Protein AF-A0A7Y5KA02-F1 (afdb_monomer)

Structure (mmCIF, N/CA/C/O backbone):
data_AF-A0A7Y5KA02-F1
#
_entry.id   AF-A0A7Y5KA02-F1
#
loop_
_atom_site.group_PDB
_atom_site.id
_atom_site.type_symbol
_atom_site.label_atom_id
_atom_site.label_alt_id
_atom_site.label_comp_id
_atom_site.label_asym_id
_atom_site.label_entity_id
_atom_site.label_seq_id
_atom_site.pdbx_PDB_ins_code
_atom_site.Cartn_x
_atom_site.Cartn_y
_atom_site.Cartn_z
_atom_site.occupancy
_atom_site.B_iso_or_equiv
_atom_site.auth_seq_id
_atom_site.auth_comp_id
_atom_site.auth_asym_id
_atom_site.auth_atom_id
_atom_site.pdbx_PDB_model_num
ATOM 1 N N . MET A 1 1 ? 0.544 33.103 12.274 1.00 43.50 1 MET A N 1
ATOM 2 C CA . MET A 1 1 ? 0.782 31.717 11.834 1.00 43.50 1 MET A CA 1
ATOM 3 C C . MET A 1 1 ? 0.686 30.874 13.084 1.00 43.50 1 MET A C 1
ATOM 5 O O . MET A 1 1 ? 1.537 31.041 13.941 1.00 43.50 1 MET A O 1
ATOM 9 N N . TYR A 1 2 ? -0.401 30.128 13.265 1.00 48.09 2 TYR A N 1
ATOM 10 C CA . TYR A 1 2 ? -0.524 29.230 14.411 1.00 48.09 2 TYR A CA 1
ATOM 11 C C . TYR A 1 2 ? 0.181 27.928 14.035 1.00 48.09 2 TYR A C 1
ATOM 13 O O . TYR A 1 2 ? -0.206 27.287 13.059 1.00 48.09 2 TYR A O 1
ATOM 21 N N . GLU A 1 3 ? 1.259 27.605 14.744 1.00 53.69 3 GLU A N 1
ATOM 22 C CA . GLU A 1 3 ? 1.864 26.276 14.723 1.00 53.69 3 GLU A CA 1
ATOM 23 C C . GLU A 1 3 ? 0.860 25.340 15.396 1.00 53.69 3 GLU A C 1
ATOM 25 O O . GLU A 1 3 ? 0.600 25.447 16.591 1.00 53.69 3 GLU A O 1
ATOM 30 N N . ILE A 1 4 ? 0.206 24.497 14.600 1.00 60.16 4 ILE A N 1
ATOM 31 C CA . ILE A 1 4 ? -0.611 23.409 15.129 1.00 60.16 4 ILE A CA 1
ATOM 32 C C . ILE A 1 4 ? 0.398 22.405 15.679 1.00 60.16 4 ILE A C 1
ATOM 34 O O . ILE A 1 4 ? 1.084 21.736 14.902 1.00 60.16 4 ILE A O 1
ATOM 38 N N . GLU A 1 5 ? 0.554 22.363 17.001 1.00 56.28 5 GLU A N 1
ATOM 39 C CA . GLU A 1 5 ? 1.271 21.284 17.673 1.00 56.28 5 GLU A CA 1
ATOM 40 C C . GLU A 1 5 ? 0.610 19.976 17.231 1.00 56.28 5 GLU A C 1
ATOM 42 O O . GLU A 1 5 ? -0.556 19.717 17.524 1.00 56.28 5 GLU A O 1
ATOM 47 N N . LYS A 1 6 ? 1.323 19.193 16.415 1.00 59.09 6 LYS A N 1
ATOM 48 C CA . LYS A 1 6 ? 0.863 17.871 16.000 1.00 59.09 6 LYS A CA 1
ATOM 49 C C . LYS A 1 6 ? 0.930 16.979 17.228 1.00 59.09 6 LYS A C 1
ATOM 51 O O . LYS A 1 6 ? 1.991 16.444 17.536 1.00 59.09 6 LYS A O 1
ATOM 56 N N . GLU A 1 7 ? -0.177 16.865 17.950 1.00 74.75 7 GLU A N 1
ATOM 57 C CA . GLU A 1 7 ? -0.322 15.836 18.970 1.00 74.75 7 GLU A CA 1
ATOM 58 C C . GLU A 1 7 ? -0.133 14.475 18.287 1.00 74.75 7 GLU A C 1
ATOM 60 O O . GLU A 1 7 ? -0.785 14.159 17.290 1.00 74.75 7 GLU A O 1
ATOM 65 N N . VAL A 1 8 ? 0.835 13.707 18.778 1.00 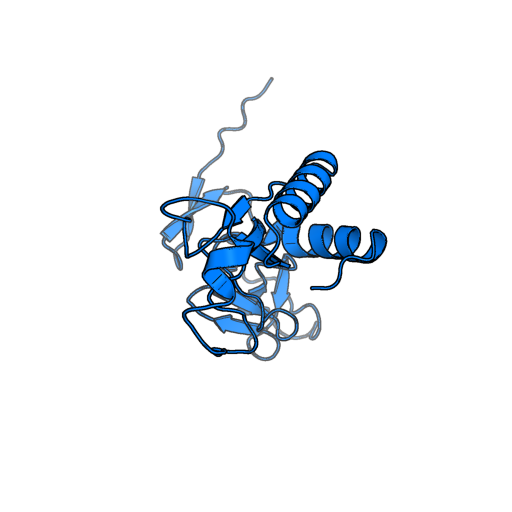80.12 8 VAL A N 1
ATOM 66 C CA . VAL A 1 8 ? 1.145 12.362 18.295 1.00 80.12 8 VAL A CA 1
ATOM 67 C C . VAL A 1 8 ? 0.598 11.392 19.331 1.00 80.12 8 VAL A C 1
ATOM 69 O O . VAL A 1 8 ? 0.911 11.512 20.516 1.00 80.12 8 VAL A O 1
ATOM 72 N N . LEU A 1 9 ? -0.227 10.442 18.898 1.00 84.31 9 LEU A N 1
ATOM 73 C CA . LEU A 1 9 ? -0.624 9.304 19.720 1.00 84.31 9 LEU A CA 1
ATOM 74 C C . LEU A 1 9 ? 0.139 8.054 19.278 1.00 84.31 9 LEU A C 1
ATOM 76 O O . LEU A 1 9 ? 0.663 7.969 18.170 1.00 84.31 9 LEU A O 1
ATOM 80 N N . VAL A 1 10 ? 0.163 7.056 20.150 1.00 84.56 10 VAL A N 1
ATOM 81 C CA . VAL A 1 10 ? 0.703 5.736 19.832 1.00 84.56 10 VAL A CA 1
ATOM 82 C C . VAL A 1 10 ? -0.469 4.797 19.594 1.00 84.56 10 VAL A C 1
ATOM 84 O O . VAL A 1 10 ? -1.353 4.672 20.444 1.00 84.56 10 VAL A O 1
ATOM 87 N N . CYS A 1 11 ? -0.489 4.134 18.440 1.00 85.56 11 CYS A N 1
ATOM 88 C CA . CYS A 1 11 ? -1.526 3.161 18.126 1.00 85.56 11 CYS A CA 1
ATOM 89 C C . CYS A 1 11 ? -1.477 1.995 19.125 1.00 85.56 11 CYS A C 1
ATOM 91 O O . CYS A 1 11 ? -0.449 1.344 19.282 1.00 85.56 11 CYS A O 1
ATOM 93 N N . THR A 1 12 ? -2.601 1.665 19.755 1.00 84.94 12 THR A N 1
ATOM 94 C CA . THR A 1 12 ? -2.685 0.561 20.729 1.00 84.94 12 THR A CA 1
ATOM 95 C C . THR A 1 12 ? -2.513 -0.827 20.108 1.00 84.94 12 THR A C 1
ATOM 97 O O . THR A 1 12 ? -2.256 -1.787 20.830 1.00 84.94 12 THR A O 1
ATOM 100 N N . HIS A 1 13 ? -2.657 -0.945 18.785 1.00 85.38 13 HIS A N 1
ATOM 101 C CA . HIS A 1 13 ? -2.530 -2.208 18.063 1.00 85.38 13 HIS A CA 1
ATOM 102 C C . HIS A 1 13 ? -1.101 -2.433 17.554 1.00 85.38 13 HIS A C 1
ATOM 104 O O . HIS A 1 13 ? -0.445 -3.397 17.942 1.00 85.38 13 HIS A O 1
ATOM 110 N N . CYS A 1 14 ? -0.586 -1.532 16.709 1.00 85.31 14 CYS A N 1
ATOM 111 C CA . CYS A 1 14 ? 0.743 -1.689 16.109 1.00 85.31 14 CYS A CA 1
ATOM 112 C C . CYS A 1 14 ? 1.865 -0.949 16.842 1.00 85.31 14 CYS A C 1
ATOM 114 O O . CYS A 1 14 ? 3.017 -1.123 16.470 1.00 85.31 14 CYS A O 1
ATOM 116 N N . HIS A 1 15 ? 1.550 -0.163 17.877 1.00 85.00 15 HIS A N 1
ATOM 117 C CA . HIS A 1 15 ? 2.513 0.608 18.676 1.00 85.00 15 HIS A CA 1
ATOM 118 C C . HIS A 1 15 ? 3.303 1.667 17.891 1.00 85.00 15 HIS A C 1
ATOM 120 O O . HIS A 1 15 ? 4.299 2.183 18.389 1.00 85.00 15 HIS A O 1
ATOM 126 N N . GLU A 1 16 ? 2.831 2.021 16.695 1.00 84.94 16 GLU A N 1
ATOM 127 C CA . GLU A 1 16 ? 3.432 3.056 15.856 1.00 84.94 16 GLU A CA 1
ATOM 128 C C . GLU A 1 16 ? 2.862 4.441 16.190 1.00 84.94 16 GLU A C 1
ATOM 130 O O . GLU A 1 16 ? 1.717 4.566 16.642 1.00 84.94 16 GLU A O 1
ATOM 135 N N . GLU A 1 17 ? 3.660 5.475 15.940 1.00 85.31 17 GLU A N 1
ATOM 136 C CA . GLU A 1 17 ? 3.279 6.877 16.103 1.00 85.31 17 GLU A CA 1
ATOM 137 C C . GLU A 1 17 ? 2.329 7.323 14.984 1.00 85.31 17 GLU A C 1
ATOM 139 O O . GLU A 1 17 ? 2.600 7.140 13.800 1.00 85.31 17 GLU A O 1
ATOM 144 N N . VAL A 1 18 ? 1.202 7.924 15.358 1.00 84.88 18 VAL A N 1
ATOM 145 C CA . VAL A 1 18 ? 0.158 8.401 14.437 1.00 84.88 18 VAL A CA 1
ATOM 146 C C . VAL A 1 18 ? -0.350 9.767 14.880 1.00 84.88 18 VAL A C 1
ATOM 148 O O . VAL A 1 18 ? -0.238 10.128 16.055 1.00 84.88 18 VAL A O 1
ATOM 151 N N . GLN A 1 19 ? -0.861 10.573 13.949 1.00 82.94 19 GLN A N 1
ATOM 152 C CA . GLN A 1 19 ? -1.302 11.922 14.300 1.00 82.94 19 GLN A CA 1
ATOM 153 C C . GLN A 1 19 ? -2.654 11.856 15.012 1.00 82.94 19 GLN A C 1
ATOM 155 O O . GLN A 1 19 ? -3.530 11.095 14.620 1.00 82.94 19 GLN A O 1
ATOM 160 N N . ALA A 1 20 ? -2.852 12.688 16.037 1.00 75.56 20 ALA A N 1
ATOM 161 C CA . ALA A 1 20 ? -4.100 12.755 16.812 1.00 75.56 20 ALA A CA 1
ATOM 162 C C . ALA A 1 20 ? -5.328 13.166 16.011 1.00 75.56 20 ALA A C 1
ATOM 164 O O . ALA A 1 20 ? -6.452 12.960 16.454 1.00 75.56 20 ALA A O 1
ATOM 165 N N . VAL A 1 21 ? -5.102 13.729 14.831 1.00 78.62 21 VAL A N 1
ATOM 166 C CA . VAL A 1 21 ? -6.152 14.106 13.891 1.00 78.62 21 VAL A CA 1
ATOM 167 C C . VAL A 1 21 ? -6.581 12.957 12.981 1.00 78.62 21 VAL A C 1
ATOM 169 O O . VAL A 1 21 ? -7.603 13.087 12.315 1.00 78.62 21 VAL A O 1
ATOM 172 N N . ASP A 1 22 ? -5.811 11.869 12.911 1.00 81.06 22 ASP A N 1
ATOM 173 C CA . ASP A 1 22 ? -6.140 10.740 12.047 1.00 81.06 22 ASP A CA 1
ATOM 174 C C . ASP A 1 22 ? -7.287 9.936 12.680 1.00 81.06 22 ASP A C 1
ATOM 176 O O . ASP A 1 22 ? -7.225 9.576 13.851 1.00 81.06 22 ASP A O 1
ATOM 180 N N . GLU A 1 23 ? -8.331 9.615 11.910 1.00 84.19 23 GLU A N 1
ATOM 181 C CA . GLU A 1 23 ? -9.476 8.799 12.374 1.00 84.19 23 GLU A CA 1
ATOM 182 C C . GLU A 1 23 ? -9.105 7.305 12.521 1.00 84.19 23 GLU A C 1
ATOM 184 O O . GLU A 1 23 ? -9.779 6.513 13.191 1.00 84.19 23 GLU A O 1
ATOM 189 N N . PHE A 1 24 ? -8.004 6.899 11.885 1.00 87.50 24 PHE A N 1
ATOM 190 C CA . PHE A 1 24 ? -7.507 5.530 11.861 1.00 87.50 24 PHE A CA 1
ATOM 191 C C . PHE A 1 24 ? -5.980 5.491 11.794 1.00 87.50 24 PHE A C 1
ATOM 193 O O . PHE A 1 24 ? -5.324 6.440 11.380 1.00 87.50 24 PHE A O 1
ATOM 200 N N . CYS A 1 25 ? -5.396 4.354 12.158 1.00 88.19 25 CYS A N 1
ATOM 201 C CA . CYS A 1 25 ? -3.964 4.134 12.064 1.00 88.19 25 CYS A CA 1
ATOM 202 C C . CYS A 1 25 ? -3.547 3.869 10.604 1.00 88.19 25 CYS A C 1
ATOM 204 O O . CYS A 1 25 ? -3.878 2.799 10.081 1.00 88.19 25 CYS A O 1
ATOM 206 N N . PRO A 1 26 ? -2.746 4.736 9.958 1.00 84.94 26 PRO A N 1
ATOM 207 C CA . PRO A 1 26 ? -2.249 4.495 8.601 1.00 84.94 26 PRO A CA 1
ATOM 208 C C . PRO A 1 26 ? -1.342 3.258 8.481 1.00 84.94 26 PRO A C 1
ATOM 210 O O . PRO A 1 26 ? -1.195 2.714 7.389 1.00 84.94 26 PRO A O 1
ATOM 213 N N . HIS A 1 27 ? -0.741 2.791 9.581 1.00 85.75 27 HIS A N 1
ATOM 214 C CA . HIS A 1 27 ? 0.199 1.665 9.565 1.00 85.75 27 HIS A CA 1
ATOM 215 C C . HIS A 1 27 ? -0.488 0.297 9.617 1.00 85.75 27 HIS A C 1
ATOM 217 O O . HIS A 1 27 ? -0.066 -0.625 8.913 1.00 85.75 27 HIS A O 1
ATOM 223 N N . CYS A 1 28 ? -1.534 0.157 10.437 1.00 87.31 28 CYS A N 1
ATOM 224 C CA . CYS A 1 28 ? -2.211 -1.124 10.661 1.00 87.31 28 CYS A CA 1
ATOM 225 C C . CYS A 1 28 ? -3.702 -1.136 10.319 1.00 87.31 28 CYS A C 1
ATOM 227 O O . CYS A 1 28 ? -4.275 -2.216 10.223 1.00 87.31 28 CYS A O 1
ATOM 229 N N . GLY A 1 29 ? -4.336 0.018 10.111 1.00 86.50 29 GLY A N 1
ATOM 230 C CA . GLY A 1 29 ? -5.760 0.095 9.787 1.00 86.50 29 GLY A CA 1
ATOM 231 C C . GLY A 1 29 ? -6.696 0.025 10.996 1.00 86.50 29 GLY A C 1
ATOM 232 O O . GLY A 1 29 ? -7.905 -0.103 10.826 1.00 86.50 29 GLY A O 1
ATOM 233 N N . THR A 1 30 ? -6.171 0.108 12.222 1.00 89.50 30 THR A N 1
ATOM 234 C CA . THR A 1 30 ? -7.007 0.198 13.432 1.00 89.50 30 THR A CA 1
ATOM 235 C C . THR A 1 30 ? -7.794 1.504 13.431 1.00 89.50 30 THR A C 1
ATOM 237 O O . THR A 1 30 ? -7.203 2.567 13.271 1.00 89.50 30 THR A O 1
ATOM 240 N N . LEU A 1 31 ? -9.104 1.429 13.642 1.00 88.00 31 LEU A N 1
ATOM 241 C CA . LEU A 1 31 ? -9.964 2.594 13.852 1.00 88.00 31 LEU A CA 1
ATOM 242 C C . LEU A 1 31 ? -9.774 3.149 15.267 1.00 88.00 31 LEU A C 1
ATOM 244 O O . LEU A 1 31 ? -9.763 2.376 16.227 1.00 88.00 31 LEU A O 1
ATOM 248 N N . PHE A 1 32 ? -9.656 4.469 15.404 1.00 83.94 32 PHE A N 1
ATOM 249 C CA . PHE A 1 32 ? -9.665 5.113 16.721 1.00 83.94 32 PHE A CA 1
ATOM 250 C C . PHE A 1 32 ? -11.082 5.478 17.159 1.00 83.94 32 PHE A C 1
ATOM 252 O O . PHE A 1 32 ? -11.394 5.393 18.347 1.00 83.94 32 PHE A O 1
ATOM 259 N N . GLU A 1 33 ? -11.957 5.780 16.198 1.00 78.06 33 GLU A N 1
ATOM 260 C CA . GLU A 1 33 ? -13.376 6.028 16.436 1.00 78.06 33 GLU A CA 1
ATOM 261 C C . GLU A 1 33 ? -14.238 4.843 15.948 1.00 78.06 33 GLU A C 1
ATOM 263 O O . GLU A 1 33 ? -14.082 4.369 14.822 1.00 78.06 33 GLU A O 1
ATOM 268 N N . PRO A 1 34 ? -15.158 4.311 16.773 1.00 67.19 34 PRO A N 1
ATOM 269 C CA . PRO A 1 34 ? -15.909 3.091 16.456 1.00 67.19 34 PRO A CA 1
ATOM 270 C C . PRO A 1 34 ? -17.162 3.313 15.588 1.00 67.19 34 PRO A C 1
ATOM 272 O O . PRO A 1 34 ? -17.897 2.361 15.329 1.00 67.19 34 PRO A O 1
ATOM 275 N N . GLU A 1 35 ? -17.457 4.545 15.161 1.00 78.62 35 GLU A N 1
ATOM 276 C CA . GLU A 1 35 ? -18.734 4.894 14.512 1.00 78.62 35 GLU A CA 1
ATOM 277 C C . GLU A 1 35 ? -18.736 4.715 12.984 1.00 78.62 35 GLU A C 1
ATOM 279 O O . GLU A 1 35 ? -19.757 4.939 12.328 1.00 78.62 35 GLU A O 1
ATOM 284 N N . HIS A 1 36 ? -17.629 4.262 12.392 1.00 83.38 36 HIS A N 1
ATOM 285 C CA . HIS A 1 36 ? -17.572 4.024 10.952 1.00 83.38 36 HIS A CA 1
ATOM 286 C C . HIS A 1 36 ? -18.332 2.751 10.561 1.00 83.38 36 HIS A C 1
ATOM 288 O O . HIS A 1 36 ? -18.200 1.691 11.174 1.00 83.38 36 HIS A O 1
ATOM 294 N N . VAL A 1 37 ? -19.118 2.844 9.490 1.00 88.88 37 VAL A N 1
ATOM 295 C CA . VAL A 1 37 ? -19.831 1.708 8.890 1.00 88.88 37 VAL A CA 1
ATOM 296 C C . VAL A 1 37 ? -19.024 1.103 7.749 1.00 88.88 37 VAL A C 1
ATOM 298 O O . VAL A 1 37 ? -18.233 1.782 7.098 1.00 88.88 37 VAL A O 1
ATOM 301 N N . CYS A 1 38 ? -19.225 -0.186 7.488 1.00 89.31 38 CYS A N 1
ATOM 302 C CA . CYS A 1 38 ? -18.580 -0.867 6.371 1.00 89.31 38 CYS A CA 1
ATOM 303 C C . CYS A 1 38 ? -19.015 -0.262 5.024 1.00 89.31 38 CYS A C 1
ATOM 305 O O . CYS A 1 38 ? -20.211 -0.096 4.780 1.00 89.31 38 CYS A O 1
ATOM 307 N N . ALA A 1 39 ? -18.053 -0.014 4.127 1.00 87.06 39 ALA A N 1
ATOM 308 C CA . ALA A 1 39 ? -18.288 0.572 2.803 1.00 87.06 39 ALA A CA 1
ATOM 309 C C . ALA A 1 39 ? -19.238 -0.257 1.913 1.00 87.06 39 ALA A C 1
ATOM 311 O O . ALA A 1 39 ? -19.944 0.285 1.066 1.00 87.06 39 ALA A O 1
ATOM 312 N N . GLU A 1 40 ? -19.283 -1.577 2.108 1.00 87.44 40 GLU A N 1
ATOM 313 C CA . GLU A 1 40 ? -20.210 -2.468 1.400 1.00 87.44 40 GLU A CA 1
ATOM 314 C C . GLU A 1 40 ? -21.494 -2.709 2.206 1.00 87.44 40 GLU A C 1
ATOM 316 O O . GLU A 1 40 ? -22.607 -2.619 1.682 1.00 87.44 40 GLU A O 1
ATOM 321 N N . HIS A 1 41 ? -21.354 -2.959 3.510 1.00 86.69 41 HIS A N 1
ATOM 322 C CA . HIS A 1 41 ? -22.471 -3.236 4.409 1.00 86.69 41 HIS A CA 1
ATOM 323 C C . HIS A 1 41 ? -22.756 -2.037 5.316 1.00 86.69 41 HIS A C 1
ATOM 325 O O . HIS A 1 41 ? -22.386 -2.033 6.487 1.00 86.69 41 HIS A O 1
ATOM 331 N N . HIS A 1 42 ? -23.512 -1.069 4.800 1.00 85.19 42 HIS A N 1
ATOM 332 C CA . HIS A 1 42 ? -23.907 0.160 5.506 1.00 85.19 42 HIS A CA 1
ATOM 333 C C . HIS A 1 42 ? -24.717 -0.064 6.802 1.00 85.19 42 HIS A C 1
ATOM 335 O O . HIS A 1 42 ? -25.007 0.882 7.526 1.00 85.19 42 HIS A O 1
ATOM 341 N N . SER A 1 43 ? -25.116 -1.304 7.094 1.00 84.50 43 SER A N 1
ATOM 342 C CA . SER A 1 43 ? -25.836 -1.695 8.310 1.00 84.50 43 SER A CA 1
ATOM 343 C C . SER A 1 43 ? -24.945 -2.346 9.377 1.00 84.50 43 SER A C 1
ATOM 345 O O . SER A 1 43 ? -25.465 -2.807 10.391 1.00 84.50 43 SER A O 1
ATOM 347 N N . VAL A 1 44 ? -23.638 -2.479 9.131 1.00 88.19 44 VAL A N 1
ATOM 348 C CA . VAL A 1 44 ? -22.683 -3.156 10.020 1.00 88.19 44 VAL A CA 1
ATOM 349 C C . VAL A 1 44 ? -21.521 -2.212 10.312 1.00 88.19 44 VAL A C 1
ATOM 351 O O . VAL A 1 44 ? -20.982 -1.592 9.395 1.00 88.19 44 VAL A O 1
ATOM 354 N N . LEU A 1 45 ? -21.129 -2.125 11.584 1.00 87.62 45 LEU A N 1
ATOM 355 C CA . LEU A 1 45 ? -19.951 -1.365 12.000 1.00 8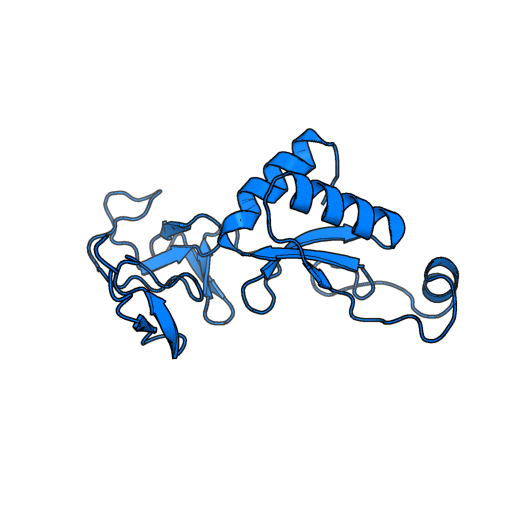7.62 45 LEU A CA 1
ATOM 356 C C . LEU A 1 45 ? -18.685 -1.951 11.368 1.00 87.62 45 LEU A C 1
ATOM 358 O O . LEU A 1 45 ? -18.566 -3.165 11.169 1.00 87.62 45 LEU A O 1
ATOM 362 N N . ALA A 1 46 ? -17.759 -1.073 11.017 1.00 88.56 46 ALA A N 1
ATOM 363 C CA . ALA A 1 46 ? -16.460 -1.461 10.519 1.00 88.56 46 ALA A CA 1
ATOM 364 C C . ALA A 1 46 ? -15.578 -1.947 11.669 1.00 88.56 46 ALA A C 1
ATOM 366 O O . ALA A 1 46 ? -15.577 -1.387 12.761 1.00 88.56 46 ALA A O 1
ATOM 367 N N . SER A 1 47 ? -14.823 -3.004 11.396 1.00 87.62 47 SER A N 1
ATOM 368 C CA . SER A 1 47 ? -13.870 -3.587 12.338 1.00 87.62 47 SER A CA 1
ATOM 369 C C . SER A 1 47 ? -12.473 -2.991 12.148 1.00 87.62 47 SER A C 1
ATOM 371 O O . SER A 1 47 ? -11.664 -3.006 13.070 1.00 87.62 47 SER A O 1
ATOM 373 N N . GLY A 1 48 ? -12.196 -2.436 10.964 1.00 89.06 48 GLY A N 1
ATOM 374 C CA . GLY A 1 48 ? -10.954 -1.745 10.640 1.00 89.06 48 GLY A CA 1
ATOM 375 C C . GLY A 1 48 ? -11.035 -1.011 9.303 1.00 89.06 48 GLY A C 1
ATOM 376 O O . GLY A 1 48 ? -12.027 -1.101 8.575 1.00 89.06 48 GLY A O 1
ATOM 377 N N . VAL A 1 49 ? -9.972 -0.288 8.969 1.00 90.75 49 VAL A N 1
ATOM 378 C CA . VAL A 1 49 ? -9.783 0.434 7.707 1.00 90.75 49 VAL A CA 1
ATOM 379 C C . VAL A 1 49 ? -8.713 -0.263 6.891 1.00 90.75 49 VAL A C 1
ATOM 381 O O . VAL A 1 49 ? -7.644 -0.593 7.394 1.00 90.75 49 VAL A O 1
ATOM 384 N N . CYS A 1 50 ? -8.989 -0.512 5.614 1.00 91.31 50 CYS A N 1
ATOM 385 C CA . CYS A 1 50 ? -7.979 -1.094 4.743 1.00 91.31 50 CYS A CA 1
ATOM 386 C C . CYS A 1 50 ? -6.868 -0.073 4.483 1.00 91.31 50 CYS A C 1
ATOM 388 O O . CYS A 1 50 ? -7.132 0.989 3.926 1.00 91.31 50 CYS A O 1
ATOM 390 N N . ILE A 1 51 ? -5.624 -0.424 4.813 1.00 89.62 51 ILE A N 1
ATOM 391 C CA . ILE A 1 51 ? -4.460 0.471 4.663 1.00 89.62 51 ILE A CA 1
ATOM 392 C C . ILE A 1 51 ? -4.136 0.859 3.209 1.00 89.62 51 ILE A C 1
ATOM 394 O O . ILE A 1 51 ? -3.395 1.811 2.991 1.00 89.62 51 ILE A O 1
ATOM 398 N N . ILE A 1 52 ? -4.685 0.137 2.224 1.00 88.94 52 ILE A N 1
ATOM 399 C CA . ILE A 1 52 ? -4.483 0.395 0.789 1.00 88.94 52 ILE A CA 1
ATOM 400 C C . ILE A 1 52 ? -5.530 1.366 0.237 1.00 88.94 52 ILE A C 1
ATOM 402 O O . ILE A 1 52 ? -5.195 2.309 -0.468 1.00 88.94 52 ILE A O 1
ATOM 406 N N . CYS A 1 53 ? -6.813 1.144 0.545 1.00 89.00 53 CYS A N 1
ATOM 407 C CA . CYS A 1 53 ? -7.896 1.969 -0.000 1.00 89.00 53 CYS A CA 1
ATOM 408 C C . CYS A 1 53 ? -8.433 3.027 0.958 1.00 89.00 53 CYS A C 1
ATOM 410 O O . CYS A 1 53 ? -9.334 3.766 0.575 1.00 89.00 53 CYS A O 1
ATOM 412 N N . ALA A 1 54 ? -7.934 3.066 2.195 1.00 88.50 54 ALA A N 1
ATOM 413 C CA . ALA A 1 54 ? -8.390 3.958 3.258 1.00 88.50 54 ALA A CA 1
ATOM 414 C C . ALA A 1 54 ? -9.914 3.912 3.499 1.00 88.50 54 ALA A C 1
ATOM 416 O O . ALA A 1 54 ? -10.512 4.883 3.953 1.00 88.50 54 ALA A O 1
ATOM 417 N N . GLN A 1 55 ? -10.563 2.779 3.195 1.00 89.56 55 GLN A N 1
ATOM 418 C CA . GLN A 1 55 ? -11.998 2.590 3.429 1.00 89.56 55 GLN A CA 1
ATOM 419 C C . GLN A 1 55 ? -12.257 1.660 4.620 1.00 89.56 55 GLN A C 1
ATOM 421 O O . GLN A 1 55 ? -11.519 0.682 4.791 1.00 89.56 55 GLN A O 1
ATOM 426 N N . PRO A 1 56 ? -13.311 1.925 5.412 1.00 90.56 56 PRO A N 1
ATOM 427 C CA . PRO A 1 56 ? -13.719 1.087 6.533 1.00 90.56 56 PRO A CA 1
ATOM 428 C C . PRO A 1 56 ? -14.433 -0.193 6.063 1.00 90.56 56 PRO A C 1
ATOM 430 O O . PRO A 1 56 ? -15.346 -0.150 5.234 1.00 90.56 56 PRO A O 1
ATOM 433 N N . TRP A 1 57 ? -14.056 -1.346 6.624 1.00 90.88 57 TRP A N 1
ATOM 434 C CA . TRP A 1 57 ? -14.675 -2.646 6.341 1.00 90.88 57 TRP A CA 1
ATOM 435 C C . TRP A 1 57 ? -14.990 -3.416 7.623 1.00 90.88 57 TRP A C 1
ATOM 437 O O . TRP A 1 57 ? -14.300 -3.300 8.631 1.00 90.88 57 TRP A O 1
ATOM 447 N N . CYS A 1 58 ? -16.040 -4.233 7.588 1.00 91.19 58 CYS A N 1
ATOM 448 C CA . CYS A 1 58 ? -16.364 -5.162 8.674 1.00 91.19 58 CYS A CA 1
ATOM 449 C C . CYS A 1 58 ? -15.534 -6.454 8.581 1.00 91.19 58 CYS A C 1
ATOM 451 O O . CYS A 1 58 ? -15.010 -6.776 7.513 1.00 91.19 58 CYS A O 1
ATOM 453 N N . ASP A 1 59 ? -15.522 -7.256 9.651 1.00 87.44 59 ASP A N 1
ATOM 454 C CA . ASP A 1 59 ? -14.822 -8.559 9.732 1.00 87.44 59 ASP A CA 1
ATOM 455 C C . ASP A 1 59 ? -15.202 -9.570 8.640 1.00 87.44 59 ASP A C 1
ATOM 457 O O . ASP A 1 59 ? -14.524 -10.573 8.431 1.00 87.44 59 ASP A O 1
ATOM 461 N N . LYS A 1 60 ? -16.326 -9.357 7.947 1.00 88.06 60 LYS A N 1
ATOM 462 C CA . LYS A 1 60 ? -16.691 -10.190 6.797 1.00 88.06 60 LYS A CA 1
ATOM 463 C C . LYS A 1 60 ? -15.958 -9.749 5.537 1.00 88.06 60 LYS A C 1
ATOM 465 O O . LYS A 1 60 ? -15.573 -10.608 4.749 1.00 88.06 60 LYS A O 1
ATOM 470 N N . CYS A 1 61 ? -15.818 -8.447 5.315 1.00 88.81 61 CYS A N 1
ATOM 471 C CA . CYS A 1 61 ? -15.300 -7.874 4.071 1.00 88.81 61 CYS A CA 1
ATOM 472 C C . CYS A 1 61 ? -13.791 -7.602 4.110 1.00 88.81 61 CYS A C 1
ATOM 474 O O . CYS A 1 61 ? -13.172 -7.486 3.053 1.00 88.81 61 CYS A O 1
ATOM 476 N N . GLY A 1 62 ? -13.204 -7.522 5.302 1.00 88.25 62 GLY A N 1
ATOM 477 C CA . GLY A 1 62 ? -11.765 -7.425 5.507 1.00 88.25 62 GLY A CA 1
ATOM 478 C C . GLY A 1 62 ? -11.271 -8.410 6.554 1.00 88.25 62 GLY A C 1
ATOM 479 O O . GLY A 1 62 ? -12.055 -8.993 7.300 1.00 88.25 62 GLY A O 1
ATOM 480 N N . SER A 1 63 ? -9.962 -8.609 6.572 1.00 89.44 63 SER A N 1
ATOM 481 C CA . SER A 1 63 ? -9.275 -9.489 7.507 1.00 89.44 63 SER A CA 1
ATOM 482 C C . SER A 1 63 ? -7.934 -8.898 7.917 1.00 89.44 63 SER A C 1
ATOM 484 O O . SER A 1 63 ? -7.316 -8.130 7.179 1.00 89.44 63 SER A O 1
ATOM 486 N N . TRP A 1 64 ? -7.475 -9.296 9.100 1.00 87.69 64 TRP A N 1
ATOM 487 C CA . TRP A 1 64 ? -6.138 -8.990 9.585 1.00 87.69 64 TRP A CA 1
ATOM 488 C C . TRP A 1 64 ? -5.123 -9.945 8.956 1.00 87.69 64 TRP A C 1
ATOM 490 O O . TRP A 1 64 ? -5.199 -11.157 9.155 1.00 87.69 64 TRP A O 1
ATOM 500 N N . VAL A 1 65 ? -4.171 -9.396 8.208 1.00 84.38 65 VAL A N 1
ATOM 501 C CA . VAL A 1 65 ? -3.054 -10.117 7.594 1.00 84.38 65 VAL A CA 1
ATOM 502 C C . VAL A 1 65 ? -1.761 -9.447 8.029 1.00 84.38 65 VAL A C 1
ATOM 504 O O . VAL A 1 65 ? -1.571 -8.258 7.794 1.00 84.38 65 VAL A O 1
ATOM 507 N N . HIS A 1 66 ? -0.876 -10.203 8.683 1.00 81.31 66 HIS A N 1
ATOM 508 C CA . HIS A 1 66 ? 0.399 -9.695 9.212 1.00 81.31 66 HIS A CA 1
ATOM 509 C C . HIS A 1 66 ? 0.240 -8.394 10.031 1.00 81.31 66 HIS A C 1
ATOM 511 O O . HIS A 1 66 ? 0.906 -7.397 9.753 1.00 81.31 66 HIS A O 1
ATOM 517 N N . ASP A 1 67 ? -0.692 -8.394 10.994 1.00 85.12 67 ASP A N 1
ATOM 518 C CA . ASP A 1 67 ? -1.021 -7.252 11.870 1.00 85.12 67 ASP A CA 1
ATOM 519 C C . ASP A 1 67 ? -1.529 -5.990 11.149 1.00 85.12 67 ASP A C 1
ATOM 521 O O . ASP A 1 67 ? -1.552 -4.896 11.717 1.00 85.12 67 ASP A O 1
ATOM 525 N N . ARG A 1 68 ? -1.980 -6.138 9.899 1.00 88.12 68 ARG A N 1
ATOM 526 C CA . ARG A 1 68 ? -2.562 -5.068 9.085 1.00 88.12 68 ARG A CA 1
ATOM 527 C C . ARG A 1 68 ? -3.953 -5.455 8.624 1.00 88.12 68 ARG A C 1
ATOM 529 O O . ARG A 1 68 ? -4.185 -6.589 8.212 1.00 88.12 68 ARG A O 1
ATOM 536 N N . PHE A 1 69 ? -4.875 -4.509 8.651 1.00 90.12 69 PHE A N 1
ATOM 537 C CA . PHE A 1 69 ? -6.218 -4.732 8.155 1.00 90.12 69 PHE A CA 1
ATOM 538 C C . PHE A 1 69 ? -6.282 -4.475 6.644 1.00 90.12 69 PHE A C 1
ATOM 540 O O . PHE A 1 69 ? -5.952 -3.389 6.158 1.00 90.12 69 PHE A O 1
ATOM 547 N N . LEU A 1 70 ? -6.708 -5.488 5.889 1.00 90.69 70 LEU A N 1
ATOM 548 C CA . LEU A 1 70 ? -6.866 -5.439 4.437 1.00 90.69 70 LEU A CA 1
ATOM 549 C C . LEU A 1 70 ? -8.283 -5.865 4.055 1.00 90.69 70 LEU A C 1
ATOM 551 O O . LEU A 1 70 ? -8.855 -6.780 4.645 1.00 90.69 70 LEU A O 1
ATOM 555 N N . CYS A 1 71 ? -8.865 -5.209 3.053 1.00 91.06 71 CYS A N 1
ATOM 556 C CA . CYS A 1 71 ? -10.115 -5.678 2.464 1.00 91.06 71 CYS A CA 1
ATOM 557 C C . CYS A 1 71 ? -9.850 -6.838 1.501 1.00 91.06 71 CYS A C 1
ATOM 559 O O . CYS A 1 71 ? -8.751 -6.966 0.967 1.00 91.06 71 CYS A O 1
ATOM 561 N N . ARG A 1 72 ? -10.869 -7.662 1.233 1.00 87.81 72 ARG A N 1
ATOM 562 C CA . ARG A 1 72 ? -10.756 -8.811 0.314 1.00 87.81 72 ARG A CA 1
ATOM 563 C C . ARG A 1 72 ? -10.082 -8.482 -1.030 1.00 87.81 72 ARG A C 1
ATOM 565 O O . ARG A 1 72 ? -9.225 -9.262 -1.425 1.00 87.81 72 ARG A O 1
ATOM 572 N N . PRO A 1 73 ? -10.402 -7.366 -1.723 1.00 86.88 73 PRO A N 1
ATOM 573 C CA . PRO A 1 73 ? -9.728 -7.014 -2.976 1.00 86.88 73 PRO A CA 1
ATOM 574 C C . PRO A 1 73 ? -8.220 -6.771 -2.844 1.00 86.88 73 PRO A C 1
ATOM 576 O O . PRO A 1 73 ? -7.484 -7.015 -3.793 1.00 86.88 73 PRO A O 1
ATOM 579 N N . HIS A 1 74 ? -7.764 -6.279 -1.689 1.00 86.88 74 HIS A N 1
ATOM 580 C CA . HIS A 1 74 ? -6.361 -5.929 -1.449 1.00 86.88 74 HIS A CA 1
ATOM 581 C C . HIS A 1 74 ? -5.638 -6.952 -0.567 1.00 86.88 74 HIS A C 1
ATOM 583 O O . HIS A 1 74 ? -4.537 -6.688 -0.094 1.00 86.88 74 HIS A O 1
ATOM 589 N N . ASN A 1 75 ? -6.244 -8.117 -0.345 1.00 85.19 75 ASN A N 1
ATOM 590 C CA . ASN A 1 75 ? -5.668 -9.167 0.485 1.00 85.19 75 ASN A CA 1
ATOM 591 C C . ASN A 1 75 ? -4.387 -9.761 -0.124 1.00 85.19 75 ASN A C 1
ATOM 593 O O . AS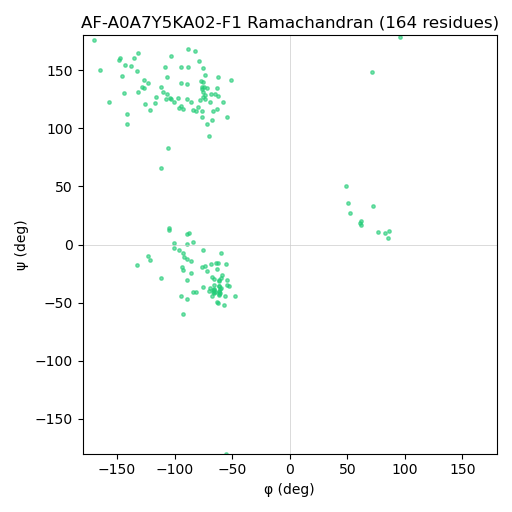N A 1 75 ? -3.490 -10.164 0.607 1.00 85.19 75 ASN A O 1
ATOM 597 N N . ASP A 1 76 ? -4.290 -9.751 -1.454 1.00 85.00 76 ASP A N 1
ATOM 598 C CA . ASP A 1 76 ? -3.157 -10.302 -2.207 1.00 85.00 76 ASP A CA 1
ATOM 599 C C . ASP A 1 76 ? -2.018 -9.279 -2.403 1.00 85.00 76 ASP A C 1
ATOM 601 O O . ASP A 1 76 ? -1.103 -9.492 -3.198 1.00 85.00 76 ASP A O 1
ATOM 605 N N . TYR A 1 77 ? -2.068 -8.122 -1.730 1.00 84.69 77 TYR A N 1
ATOM 606 C CA . TYR A 1 77 ? -1.001 -7.127 -1.841 1.00 84.69 77 TYR A CA 1
ATOM 607 C C . TYR A 1 77 ? 0.231 -7.548 -1.051 1.00 84.69 77 TYR A C 1
ATOM 609 O O . TYR A 1 77 ? 0.192 -7.768 0.159 1.00 84.69 77 TYR A O 1
ATOM 617 N N . GLU A 1 78 ? 1.372 -7.545 -1.734 1.00 84.38 78 GLU A N 1
ATOM 618 C CA . GLU A 1 78 ? 2.669 -7.653 -1.085 1.00 84.38 78 GLU A CA 1
ATOM 619 C C . GLU A 1 78 ? 3.038 -6.318 -0.435 1.00 84.38 78 GLU A C 1
ATOM 621 O O . GLU A 1 78 ? 3.347 -5.340 -1.123 1.00 84.38 78 GLU A O 1
ATOM 626 N N . ILE A 1 79 ? 3.016 -6.293 0.897 1.00 85.62 79 ILE A N 1
ATOM 627 C CA . ILE A 1 79 ? 3.326 -5.111 1.702 1.00 85.62 79 ILE A CA 1
ATOM 628 C C . ILE A 1 79 ? 4.577 -5.379 2.538 1.00 85.62 79 ILE A C 1
ATOM 630 O O . ILE A 1 79 ? 4.640 -6.348 3.294 1.00 85.62 79 ILE A O 1
ATOM 634 N N . TYR A 1 80 ? 5.557 -4.486 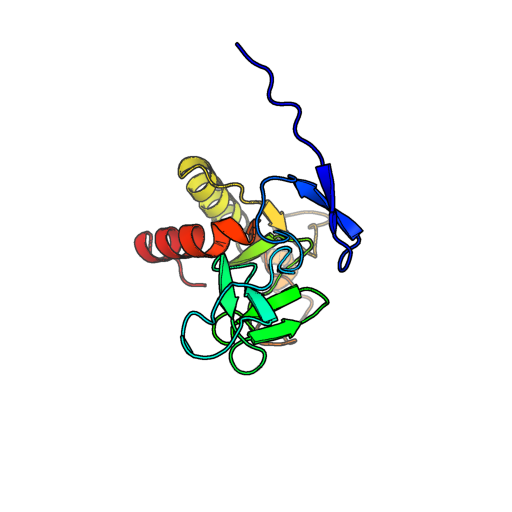2.436 1.00 85.00 80 TYR A N 1
ATOM 635 C CA . TYR A 1 80 ? 6.798 -4.497 3.204 1.00 85.00 80 TYR A CA 1
ATOM 636 C C . TYR A 1 80 ? 6.915 -3.187 3.977 1.00 85.00 80 TYR A C 1
ATOM 638 O O . TYR A 1 80 ? 6.992 -2.128 3.369 1.00 85.00 80 TYR A O 1
ATOM 646 N N . GLU A 1 81 ? 6.898 -3.250 5.310 1.00 82.56 81 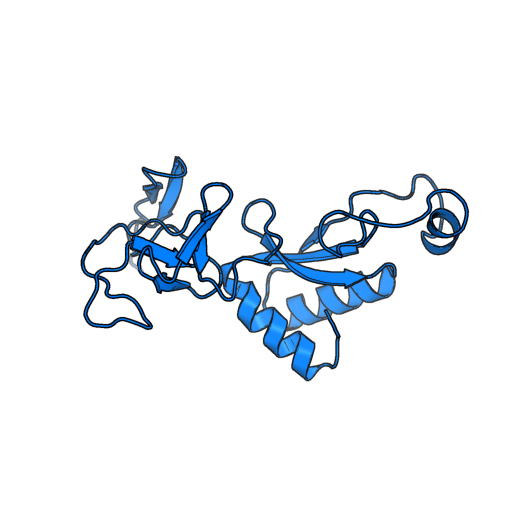GLU A N 1
ATOM 647 C CA . GLU A 1 81 ? 7.099 -2.079 6.187 1.00 82.56 81 GLU A CA 1
ATOM 648 C C . GLU A 1 81 ? 6.206 -0.862 5.851 1.00 82.56 81 GLU A C 1
ATOM 650 O O . GLU A 1 81 ? 6.610 0.284 5.987 1.00 82.56 81 GLU A O 1
ATOM 655 N N . GLY A 1 82 ? 4.958 -1.095 5.424 1.00 83.94 82 GLY A N 1
ATOM 656 C CA . GLY A 1 82 ? 4.032 -0.016 5.035 1.00 83.94 82 GLY A CA 1
ATOM 657 C C . GLY A 1 82 ? 4.163 0.448 3.584 1.00 83.94 82 GLY A C 1
ATOM 658 O O . GLY A 1 82 ? 3.451 1.361 3.173 1.00 83.94 82 GLY A O 1
ATOM 659 N N . MET A 1 83 ? 4.994 -0.223 2.790 1.00 89.06 83 MET A N 1
ATOM 660 C CA . MET A 1 83 ? 5.149 -0.001 1.357 1.00 89.06 83 MET A CA 1
ATOM 661 C C . MET A 1 83 ? 4.521 -1.161 0.580 1.00 89.06 83 MET A C 1
ATOM 663 O O . MET A 1 83 ? 4.871 -2.320 0.793 1.00 89.06 83 MET A O 1
ATOM 667 N N . ALA A 1 84 ? 3.603 -0.866 -0.329 1.00 90.00 84 ALA A N 1
ATOM 668 C CA . ALA A 1 84 ? 2.934 -1.834 -1.184 1.00 90.00 84 ALA A CA 1
ATOM 669 C C . ALA A 1 84 ? 3.647 -1.969 -2.535 1.00 90.00 84 ALA A C 1
ATOM 671 O O . ALA A 1 84 ? 4.054 -0.976 -3.139 1.00 90.00 84 ALA A O 1
ATOM 672 N N . ARG A 1 85 ? 3.776 -3.199 -3.043 1.00 89.56 85 ARG A N 1
ATOM 673 C CA . ARG A 1 85 ? 4.321 -3.459 -4.383 1.00 89.56 85 ARG A CA 1
ATOM 674 C C . ARG A 1 85 ? 3.323 -3.068 -5.468 1.00 89.56 85 ARG A C 1
ATOM 676 O O . ARG A 1 85 ? 2.218 -3.606 -5.527 1.00 89.56 85 ARG A O 1
ATOM 683 N N . VAL A 1 86 ? 3.772 -2.214 -6.387 1.00 89.50 86 VAL A N 1
ATOM 684 C CA . VAL A 1 86 ? 2.976 -1.761 -7.542 1.00 89.50 86 VAL A CA 1
ATOM 685 C C . VAL A 1 86 ? 3.507 -2.277 -8.873 1.00 89.50 86 VAL A C 1
ATOM 687 O O . VAL A 1 86 ? 2.726 -2.498 -9.793 1.00 89.50 86 VAL A O 1
ATOM 690 N N . TYR A 1 87 ? 4.815 -2.526 -8.974 1.00 86.62 87 TYR A N 1
ATOM 691 C CA . TYR A 1 87 ? 5.436 -3.031 -10.197 1.00 86.62 87 TYR A CA 1
ATOM 692 C C . TYR A 1 87 ? 6.603 -3.973 -9.886 1.00 86.62 87 TYR A C 1
ATOM 694 O O . TYR A 1 87 ? 7.331 -3.778 -8.909 1.00 86.62 87 TYR A O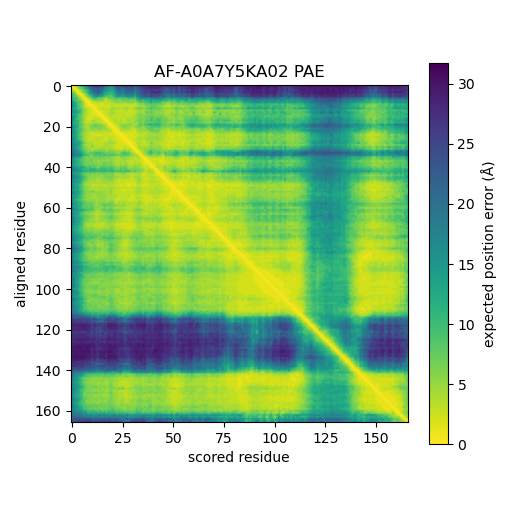 1
ATOM 702 N N . GLY A 1 88 ? 6.783 -5.000 -10.717 1.00 84.94 88 GLY A N 1
ATOM 703 C CA . GLY A 1 88 ? 7.877 -5.960 -10.620 1.00 84.94 88 GLY A CA 1
ATOM 704 C C . GLY A 1 88 ? 8.550 -6.171 -11.969 1.00 84.94 88 GLY A C 1
ATOM 705 O O . GLY A 1 88 ? 7.887 -6.376 -12.981 1.00 84.94 88 GLY A O 1
ATOM 706 N N . THR A 1 89 ? 9.879 -6.106 -12.009 1.00 81.88 89 THR A N 1
ATOM 707 C CA . THR A 1 89 ? 10.642 -6.345 -13.240 1.00 81.88 89 THR A CA 1
ATOM 708 C C . THR A 1 89 ? 12.003 -6.963 -12.948 1.00 81.88 89 THR A C 1
ATOM 710 O O . THR A 1 89 ? 12.536 -6.856 -11.849 1.00 81.88 89 THR A O 1
ATOM 713 N N . LEU A 1 90 ? 12.596 -7.620 -13.941 1.00 79.00 90 LEU A N 1
ATOM 714 C CA . LEU A 1 90 ? 13.985 -8.086 -13.884 1.00 79.00 90 LEU A CA 1
ATOM 715 C C . LEU A 1 90 ? 14.969 -7.056 -14.461 1.00 79.00 90 LEU A C 1
ATOM 717 O O . LEU A 1 90 ? 16.182 -7.218 -14.321 1.00 79.00 90 LEU A O 1
ATOM 721 N N . ASP A 1 91 ? 14.452 -6.016 -15.117 1.00 80.31 91 ASP A N 1
ATOM 722 C CA . ASP A 1 91 ? 15.242 -4.992 -15.788 1.00 80.31 91 ASP A CA 1
ATOM 723 C C . ASP A 1 91 ? 15.435 -3.767 -14.885 1.00 80.31 91 ASP A C 1
ATOM 725 O O . ASP A 1 91 ? 14.481 -3.092 -14.497 1.00 80.31 91 ASP A O 1
ATOM 729 N N . ASP A 1 92 ? 16.693 -3.482 -14.546 1.00 82.50 92 ASP A N 1
ATOM 730 C CA . ASP A 1 92 ? 17.049 -2.376 -13.654 1.00 82.50 92 ASP A CA 1
ATOM 731 C C . ASP A 1 92 ? 16.723 -1.014 -14.271 1.00 82.50 92 ASP A C 1
ATOM 733 O O . ASP A 1 92 ? 16.187 -0.142 -13.595 1.00 82.50 92 ASP A O 1
ATOM 737 N N . THR A 1 93 ? 16.951 -0.851 -15.576 1.00 85.81 93 THR A N 1
ATOM 738 C CA . THR A 1 93 ? 16.635 0.397 -16.281 1.00 85.81 93 THR A CA 1
ATOM 739 C C . THR A 1 93 ? 15.133 0.650 -16.291 1.00 85.81 93 THR A C 1
ATOM 741 O O . THR A 1 93 ? 14.706 1.774 -16.037 1.00 85.81 93 THR A 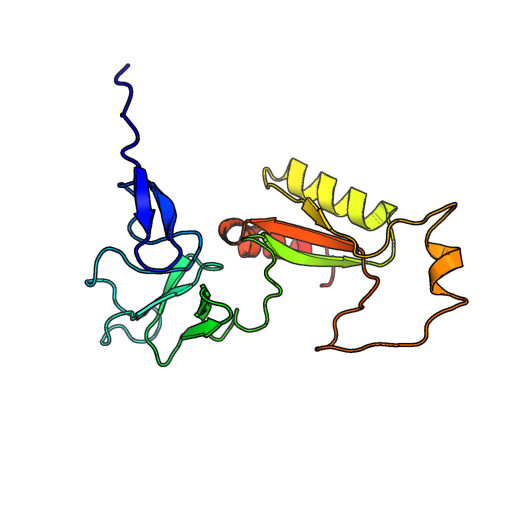O 1
ATOM 744 N N . MET A 1 94 ? 14.324 -0.389 -16.501 1.00 86.06 94 MET A N 1
ATOM 745 C CA . MET A 1 94 ? 12.870 -0.279 -16.437 1.00 86.06 94 MET A CA 1
ATOM 746 C C . MET A 1 94 ? 12.383 0.052 -15.024 1.00 86.06 94 MET A C 1
ATOM 748 O O . MET A 1 94 ? 11.522 0.911 -14.861 1.00 86.06 94 MET A O 1
ATOM 752 N N . ALA A 1 95 ? 12.954 -0.574 -13.991 1.00 87.75 95 ALA A N 1
ATOM 753 C CA . ALA A 1 95 ? 12.601 -0.269 -12.606 1.00 87.75 95 ALA A CA 1
ATOM 754 C C . ALA A 1 95 ? 12.908 1.194 -12.247 1.00 87.75 95 ALA A C 1
ATOM 756 O O . ALA A 1 95 ? 12.080 1.871 -11.641 1.00 87.75 95 ALA A O 1
ATOM 757 N N . GLN A 1 96 ? 14.078 1.696 -12.657 1.00 89.00 96 GLN A N 1
ATOM 758 C CA . GLN A 1 96 ? 14.466 3.096 -12.466 1.00 89.00 96 GLN A CA 1
ATOM 759 C C . GLN A 1 96 ? 13.576 4.050 -13.267 1.00 89.00 96 GLN A C 1
ATOM 761 O O . GLN A 1 96 ? 13.214 5.109 -12.761 1.00 89.00 96 GLN A O 1
ATOM 766 N N . TYR A 1 97 ? 13.189 3.672 -14.489 1.00 90.88 97 TYR A N 1
ATOM 767 C CA . TYR A 1 97 ? 12.271 4.459 -15.310 1.00 90.88 97 TYR A CA 1
ATOM 768 C C . TYR A 1 97 ? 10.900 4.590 -14.642 1.00 90.88 97 TYR A C 1
ATOM 770 O O . TYR A 1 97 ? 10.415 5.703 -14.458 1.00 90.88 97 TYR A O 1
ATOM 778 N N . VAL A 1 98 ? 10.306 3.473 -14.212 1.00 89.62 98 VAL A N 1
ATOM 779 C CA . VAL A 1 98 ? 9.017 3.476 -13.507 1.00 89.62 98 VAL A CA 1
ATOM 780 C C . VAL A 1 98 ? 9.105 4.271 -12.205 1.00 89.62 98 VAL A C 1
ATOM 782 O O . VAL A 1 98 ? 8.212 5.068 -11.929 1.00 89.62 98 VAL A O 1
ATOM 785 N N . ARG A 1 99 ? 10.198 4.130 -11.440 1.00 92.38 99 ARG A N 1
ATOM 786 C CA . ARG A 1 99 ? 10.436 4.953 -10.246 1.00 92.38 99 ARG A CA 1
ATOM 787 C C . ARG A 1 99 ? 10.427 6.442 -10.589 1.00 92.38 99 ARG A C 1
ATOM 789 O O . ARG A 1 99 ? 9.664 7.183 -9.988 1.00 92.38 99 ARG A O 1
ATOM 796 N N . GLY A 1 100 ? 11.211 6.867 -11.579 1.00 91.94 100 GLY A N 1
ATOM 797 C CA . GLY A 1 100 ? 11.278 8.276 -11.978 1.00 91.94 100 GLY A CA 1
ATOM 798 C C . GLY A 1 100 ? 9.923 8.825 -12.430 1.00 91.94 100 GLY A C 1
ATOM 799 O O . GLY A 1 100 ? 9.561 9.941 -12.081 1.00 91.94 100 GLY A O 1
ATOM 800 N N . ARG A 1 101 ? 9.121 8.020 -13.134 1.00 92.50 101 ARG A N 1
ATOM 801 C CA . ARG A 1 101 ? 7.768 8.407 -13.558 1.00 92.50 101 ARG A CA 1
ATOM 802 C C . ARG A 1 101 ? 6.797 8.570 -12.388 1.00 92.50 101 ARG A C 1
ATOM 804 O O . ARG A 1 101 ? 5.984 9.487 -12.402 1.00 92.50 101 ARG A O 1
ATOM 811 N N . LEU A 1 102 ? 6.878 7.700 -11.383 1.00 92.31 102 LEU A N 1
ATOM 812 C CA . LEU A 1 102 ? 6.073 7.814 -10.165 1.00 92.31 102 LEU A CA 1
ATOM 813 C C . LEU A 1 102 ? 6.519 9.019 -9.313 1.00 92.31 102 LEU A C 1
ATOM 815 O O . LEU A 1 102 ? 5.669 9.737 -8.800 1.00 92.31 102 LEU A O 1
ATOM 819 N N . GLU A 1 103 ? 7.826 9.303 -9.240 1.00 94.06 103 GLU A N 1
ATOM 820 C CA . GLU A 1 103 ? 8.360 10.525 -8.607 1.00 94.06 103 GLU A CA 1
ATOM 821 C C . GLU A 1 103 ? 7.864 11.795 -9.327 1.00 94.06 103 GLU A C 1
ATOM 823 O O . GLU A 1 103 ? 7.446 12.752 -8.679 1.00 94.06 103 GLU A O 1
ATOM 828 N N . GLU A 1 104 ? 7.852 11.804 -10.667 1.00 93.12 104 GLU A N 1
ATOM 829 C CA . GLU A 1 104 ? 7.296 12.900 -11.481 1.00 93.12 104 GLU A CA 1
ATOM 830 C C . GLU A 1 104 ? 5.795 13.120 -11.233 1.00 93.12 104 GLU A C 1
ATOM 832 O O . GLU A 1 104 ? 5.323 14.254 -11.317 1.00 93.12 104 GLU A O 1
ATOM 837 N N . ALA A 1 105 ? 5.053 12.054 -10.917 1.00 91.19 105 ALA A N 1
ATOM 838 C CA . ALA A 1 105 ? 3.644 12.124 -10.534 1.00 91.19 105 ALA A CA 1
ATOM 839 C C . ALA A 1 105 ? 3.432 12.637 -9.094 1.00 91.19 105 ALA A C 1
ATOM 841 O O . ALA A 1 105 ? 2.297 12.864 -8.693 1.00 91.19 105 ALA A O 1
ATOM 842 N N . GLY A 1 106 ? 4.508 12.864 -8.330 1.00 92.38 106 GLY A N 1
ATOM 843 C CA . GLY A 1 106 ? 4.449 13.336 -6.944 1.00 92.38 106 GLY A CA 1
ATOM 844 C C . GLY A 1 106 ? 4.298 12.225 -5.903 1.00 92.38 106 GLY A C 1
ATOM 845 O O . GLY A 1 106 ? 4.029 12.528 -4.743 1.00 92.38 106 GLY A O 1
ATOM 846 N N . LEU A 1 107 ? 4.479 10.963 -6.302 1.00 93.50 107 LEU A N 1
ATOM 847 C CA . LEU A 1 107 ? 4.443 9.802 -5.413 1.00 93.50 107 LEU A CA 1
ATOM 848 C C . LEU A 1 107 ? 5.833 9.518 -4.828 1.00 93.50 107 LEU A C 1
ATOM 850 O O . LEU A 1 107 ? 6.847 10.034 -5.306 1.00 93.50 107 LEU A O 1
ATOM 854 N N . HIS A 1 108 ? 5.893 8.641 -3.824 1.00 92.69 108 HIS A N 1
ATOM 855 C CA . HIS A 1 108 ? 7.123 8.305 -3.097 1.00 92.69 108 HIS A CA 1
ATOM 856 C C . HIS A 1 108 ? 7.590 6.863 -3.358 1.00 92.69 108 HIS A C 1
ATOM 858 O O . HIS A 1 108 ? 7.591 6.024 -2.452 1.00 92.69 108 HIS A O 1
ATOM 864 N N . PRO A 1 109 ? 7.999 6.518 -4.590 1.00 92.06 109 PRO A N 1
ATOM 865 C CA . PRO A 1 109 ? 8.389 5.158 -4.917 1.00 92.06 109 PRO A CA 1
ATOM 866 C C . PRO A 1 109 ? 9.749 4.777 -4.321 1.00 92.06 109 PRO A C 1
ATOM 868 O O . PRO A 1 109 ? 10.701 5.554 -4.276 1.00 92.06 109 PRO A O 1
ATOM 871 N N . PHE A 1 110 ? 9.871 3.511 -3.947 1.00 91.69 110 PHE A N 1
ATOM 872 C CA . PHE A 1 110 ? 11.085 2.900 -3.434 1.00 91.69 110 PHE A CA 1
ATOM 873 C C . PHE A 1 110 ? 11.404 1.625 -4.211 1.00 91.69 110 PHE A C 1
ATOM 875 O O . PHE A 1 110 ? 10.530 0.798 -4.465 1.00 91.69 110 PHE A O 1
ATOM 882 N N . ILE A 1 111 ? 12.672 1.440 -4.582 1.00 89.00 111 ILE A N 1
ATOM 883 C CA . ILE A 1 111 ? 13.117 0.219 -5.255 1.00 89.00 111 ILE A CA 1
ATOM 884 C C . ILE A 1 111 ? 13.659 -0.755 -4.217 1.00 89.00 111 ILE A C 1
ATOM 886 O O . ILE A 1 111 ? 14.668 -0.494 -3.565 1.00 89.00 111 ILE A O 1
ATOM 890 N N . PHE A 1 112 ? 13.031 -1.921 -4.135 1.00 85.06 112 PHE A N 1
ATOM 891 C CA . PHE A 1 112 ? 13.479 -3.029 -3.313 1.00 85.06 112 PHE A CA 1
ATOM 892 C C . PHE A 1 112 ? 13.951 -4.197 -4.180 1.00 85.06 112 PHE A C 1
ATOM 894 O O . PHE A 1 112 ? 13.306 -4.600 -5.147 1.00 85.06 112 PHE A O 1
ATOM 901 N N . SER A 1 113 ? 15.090 -4.778 -3.814 1.00 79.81 113 SER A N 1
ATOM 902 C CA . SER A 1 113 ? 15.631 -5.973 -4.455 1.00 79.81 113 SER A CA 1
ATOM 903 C C . SER A 1 113 ? 16.314 -6.854 -3.422 1.00 79.81 113 SER A C 1
ATOM 905 O O . SER A 1 113 ? 17.183 -6.388 -2.688 1.00 79.81 113 SER A O 1
ATOM 907 N N . ARG A 1 114 ? 15.987 -8.152 -3.416 1.00 68.56 114 ARG A N 1
ATOM 908 C CA . ARG A 1 114 ? 16.625 -9.135 -2.522 1.00 68.56 114 ARG A CA 1
ATOM 909 C C . ARG A 1 114 ? 18.066 -9.469 -2.901 1.00 68.56 114 ARG A C 1
ATOM 911 O O . ARG A 1 114 ? 18.823 -9.925 -2.052 1.00 68.56 114 ARG A O 1
ATOM 918 N N . MET A 1 115 ? 18.452 -9.254 -4.158 1.00 61.91 115 MET A N 1
ATOM 919 C CA . MET A 1 115 ? 19.810 -9.515 -4.631 1.00 61.91 115 MET A CA 1
ATOM 920 C C . MET A 1 115 ? 20.454 -8.210 -5.092 1.00 61.91 115 MET A C 1
ATOM 922 O O . MET A 1 115 ? 19.943 -7.540 -5.992 1.00 61.91 115 MET A O 1
ATOM 926 N N . GLN A 1 116 ? 21.583 -7.857 -4.481 1.00 54.41 116 GLN A N 1
ATOM 927 C CA . GLN A 1 116 ? 22.507 -6.873 -5.033 1.00 54.41 116 GLN A CA 1
ATOM 928 C C . GLN A 1 116 ? 23.498 -7.629 -5.927 1.00 54.41 116 GLN A C 1
ATOM 930 O O . GLN A 1 116 ? 24.092 -8.609 -5.465 1.00 54.41 116 GLN A O 1
ATOM 935 N N . PRO A 1 117 ? 23.668 -7.259 -7.209 1.00 53.31 117 PRO A N 1
ATOM 936 C CA . PRO A 1 117 ? 24.667 -7.908 -8.043 1.00 53.31 117 PRO A CA 1
ATOM 937 C C . PRO A 1 117 ? 26.044 -7.618 -7.446 1.00 53.31 117 PRO A C 1
ATOM 939 O O . PRO A 1 117 ? 26.460 -6.465 -7.382 1.00 53.31 117 PRO A O 1
ATOM 942 N N . LEU A 1 118 ? 26.748 -8.662 -6.997 1.00 50.22 118 LEU A N 1
ATOM 943 C CA . LEU A 1 118 ? 28.080 -8.482 -6.424 1.00 50.22 118 LEU A CA 1
ATOM 944 C C . LEU A 1 118 ? 29.044 -7.886 -7.459 1.00 50.22 118 LEU A C 1
ATOM 946 O O . LEU A 1 118 ? 29.859 -7.060 -7.081 1.00 50.22 118 LEU A O 1
ATOM 950 N N . HIS A 1 119 ? 28.932 -8.239 -8.747 1.00 43.75 119 HIS A N 1
ATOM 951 C CA . HIS A 1 119 ? 29.726 -7.664 -9.839 1.00 43.75 119 HIS A CA 1
ATOM 952 C C . HIS A 1 119 ? 28.983 -7.842 -11.185 1.00 43.75 119 HIS A C 1
ATOM 954 O O . HIS A 1 119 ? 28.700 -8.973 -11.576 1.00 43.75 119 HIS A O 1
ATOM 960 N N . GLY A 1 120 ? 28.700 -6.758 -11.922 1.00 52.53 120 GLY A N 1
ATOM 961 C CA . GLY A 1 120 ? 28.206 -6.809 -13.313 1.00 52.53 120 GLY A CA 1
ATOM 962 C C . GLY A 1 120 ? 26.683 -6.718 -13.527 1.00 52.53 120 GLY A C 1
ATOM 963 O O . GLY A 1 120 ? 25.898 -6.595 -12.590 1.00 52.53 120 GLY A O 1
ATOM 964 N N . SER A 1 121 ? 26.275 -6.733 -14.805 1.00 51.41 121 SER A N 1
ATOM 965 C CA . SER A 1 121 ? 24.882 -6.564 -15.251 1.00 51.41 121 SER A CA 1
ATOM 966 C C . SER A 1 121 ? 23.994 -7.757 -14.857 1.00 51.41 121 SER A C 1
ATOM 968 O O . SER A 1 121 ? 24.326 -8.912 -15.136 1.00 51.41 121 SER A O 1
ATOM 970 N N . ARG A 1 122 ? 22.839 -7.474 -14.232 1.00 52.78 122 ARG A N 1
ATOM 971 C CA . ARG A 1 122 ? 21.906 -8.450 -13.616 1.00 52.78 122 ARG A CA 1
ATOM 972 C C . ARG A 1 122 ? 21.362 -9.496 -14.598 1.00 52.78 122 ARG A C 1
ATOM 974 O O . ARG A 1 122 ? 21.083 -10.625 -14.201 1.00 52.78 122 ARG A O 1
ATOM 981 N N . MET A 1 123 ? 21.303 -9.146 -15.883 1.00 47.19 123 MET A N 1
ATOM 982 C CA . MET A 1 123 ? 20.903 -10.025 -16.989 1.00 47.19 123 MET A CA 1
ATOM 983 C C . MET A 1 123 ? 21.719 -11.326 -17.066 1.00 47.19 123 MET A C 1
ATOM 985 O O . MET A 1 123 ? 21.175 -12.377 -17.390 1.00 47.19 123 MET A O 1
ATOM 989 N N . LEU A 1 124 ? 23.012 -11.304 -16.730 1.00 45.34 124 LEU A N 1
ATOM 990 C CA . LEU A 1 124 ? 23.855 -12.505 -16.827 1.00 45.34 124 LEU A CA 1
ATOM 991 C C . LEU A 1 124 ? 23.789 -13.392 -15.575 1.00 45.34 124 LEU A C 1
ATOM 993 O O . LEU A 1 124 ? 24.012 -14.596 -15.674 1.00 45.34 124 LEU A O 1
ATOM 997 N N . ALA A 1 125 ? 23.441 -12.825 -14.416 1.00 47.56 125 ALA A N 1
ATOM 998 C CA . ALA A 1 125 ? 23.343 -13.571 -13.161 1.00 47.56 125 ALA A CA 1
ATOM 999 C C . ALA A 1 125 ? 22.073 -14.439 -13.091 1.00 47.56 125 ALA A C 1
ATOM 1001 O O . ALA A 1 125 ? 22.126 -15.568 -12.605 1.00 47.56 125 ALA A O 1
ATOM 1002 N N . ASN A 1 126 ? 20.951 -13.947 -13.631 1.00 46.44 126 ASN A N 1
ATOM 1003 C CA . ASN A 1 126 ? 19.664 -14.650 -13.572 1.00 46.44 126 ASN A CA 1
ATOM 1004 C C . ASN A 1 126 ? 19.543 -15.834 -14.543 1.00 46.44 126 ASN A C 1
ATOM 1006 O O . ASN A 1 126 ? 18.696 -16.698 -14.342 1.00 46.44 126 ASN A O 1
ATOM 1010 N N . THR A 1 127 ? 20.372 -15.897 -15.588 1.00 47.62 127 THR A N 1
ATOM 1011 C CA . THR A 1 127 ? 20.199 -16.890 -16.665 1.00 47.62 127 THR A CA 1
ATOM 1012 C C . THR A 1 127 ? 20.938 -18.210 -16.404 1.00 47.62 127 THR A C 1
ATOM 1014 O O . THR A 1 127 ? 20.701 -19.185 -17.111 1.00 47.62 127 THR A O 1
ATOM 1017 N N . LEU A 1 128 ? 21.838 -18.273 -15.410 1.00 45.88 128 LEU A N 1
ATOM 1018 C CA . LEU A 1 128 ? 22.779 -19.398 -15.276 1.00 45.88 128 LEU A CA 1
ATOM 1019 C C . LEU A 1 128 ? 22.759 -20.165 -13.944 1.00 45.88 128 LEU A C 1
ATOM 1021 O O . LEU A 1 128 ? 23.403 -21.210 -13.894 1.00 45.88 128 LEU A O 1
ATOM 1025 N N . VAL A 1 129 ? 22.072 -19.715 -12.878 1.00 43.72 129 VAL A N 1
ATOM 1026 C CA . VAL A 1 129 ? 22.293 -20.335 -11.545 1.00 43.72 129 VAL A CA 1
ATOM 1027 C C . VAL A 1 129 ? 21.049 -20.709 -10.729 1.00 43.72 129 VAL A C 1
ATOM 1029 O O . VAL A 1 129 ? 21.185 -21.558 -9.857 1.00 43.72 129 VAL A O 1
ATOM 1032 N N . TYR A 1 130 ? 19.840 -20.203 -10.992 1.00 45.78 130 TYR A N 1
ATOM 1033 C CA . TYR A 1 130 ? 18.676 -20.594 -10.175 1.00 45.78 130 TYR A CA 1
ATOM 1034 C C . TYR A 1 130 ? 17.404 -20.773 -11.011 1.00 45.78 130 TYR A C 1
ATOM 1036 O O . TYR A 1 130 ? 16.890 -19.792 -11.550 1.00 45.78 130 TYR A O 1
ATOM 1044 N N . PRO A 1 131 ? 16.883 -22.010 -11.148 1.00 40.16 131 PRO A N 1
ATOM 1045 C CA . PRO A 1 131 ? 15.576 -22.212 -11.733 1.00 40.16 131 PRO A CA 1
ATOM 1046 C C . PRO A 1 131 ? 14.507 -21.735 -10.743 1.00 40.16 131 PRO A C 1
ATOM 1048 O O . PRO A 1 131 ? 14.527 -22.133 -9.585 1.00 40.16 131 PRO A O 1
ATOM 1051 N N . MET A 1 132 ? 13.549 -20.985 -11.288 1.00 42.59 132 MET A N 1
ATOM 1052 C CA . MET A 1 132 ? 12.108 -21.115 -11.030 1.00 42.59 132 MET A CA 1
ATOM 1053 C C . MET A 1 132 ? 11.562 -20.671 -9.657 1.00 42.59 132 MET A C 1
ATOM 1055 O O . MET A 1 132 ? 12.243 -20.710 -8.641 1.00 42.59 132 MET A O 1
ATOM 1059 N N . GLY A 1 133 ? 10.308 -20.192 -9.677 1.00 41.19 133 GLY A N 1
ATOM 1060 C CA . GLY A 1 133 ? 9.513 -19.754 -8.515 1.00 41.19 133 GLY A CA 1
ATOM 1061 C C . GLY A 1 133 ? 9.374 -20.815 -7.409 1.00 41.19 133 GLY A C 1
ATOM 1062 O O . GLY A 1 133 ? 9.896 -21.916 -7.517 1.00 41.19 133 GLY A O 1
ATOM 1063 N N . ASP A 1 134 ? 8.686 -20.580 -6.297 1.00 46.88 134 ASP A N 1
ATOM 1064 C CA . ASP A 1 134 ? 7.495 -19.760 -6.091 1.00 46.88 134 ASP A CA 1
ATOM 1065 C C . ASP A 1 134 ? 7.318 -19.510 -4.580 1.00 46.88 134 ASP A C 1
ATOM 1067 O O . ASP A 1 134 ? 7.648 -20.371 -3.765 1.00 46.88 134 ASP A O 1
ATOM 1071 N N . TYR A 1 135 ? 6.732 -18.373 -4.223 1.00 40.16 135 TYR A N 1
ATOM 1072 C CA . TYR A 1 135 ? 5.714 -18.287 -3.173 1.00 40.16 135 TYR A CA 1
ATOM 1073 C C . TYR A 1 135 ? 4.721 -17.254 -3.729 1.00 40.16 135 TYR A C 1
ATOM 1075 O O . TYR A 1 135 ? 5.043 -16.070 -3.794 1.00 40.16 135 TYR A O 1
ATOM 1083 N N . ASP A 1 136 ? 3.576 -17.730 -4.222 1.00 44.66 136 ASP A N 1
ATOM 1084 C CA . ASP A 1 136 ? 2.440 -16.928 -4.715 1.00 44.66 136 ASP A CA 1
ATOM 1085 C C . ASP A 1 136 ? 2.581 -16.185 -6.065 1.00 44.66 136 ASP A C 1
ATOM 1087 O O . ASP A 1 136 ? 2.017 -15.116 -6.273 1.00 44.66 136 ASP A O 1
ATOM 1091 N N . GLY A 1 137 ? 3.312 -16.731 -7.044 1.00 46.41 137 GLY A N 1
ATOM 1092 C CA . GLY A 1 137 ? 3.436 -16.106 -8.370 1.00 46.41 137 GLY A CA 1
ATOM 1093 C C . GLY A 1 137 ? 4.395 -14.912 -8.398 1.00 46.41 137 GLY A C 1
ATOM 1094 O O . GLY A 1 137 ? 4.470 -14.185 -9.391 1.00 46.41 137 GLY A O 1
ATOM 1095 N N . HIS A 1 138 ? 5.159 -14.719 -7.322 1.00 51.81 138 HIS A N 1
ATOM 1096 C CA . HIS A 1 138 ? 6.121 -13.637 -7.178 1.00 51.81 138 HIS A CA 1
ATOM 1097 C C . HIS A 1 138 ? 7.543 -14.127 -7.446 1.00 51.81 138 HIS A C 1
ATOM 1099 O O . HIS A 1 138 ? 8.064 -15.041 -6.800 1.00 51.81 138 HIS A O 1
ATOM 1105 N N . LEU A 1 139 ? 8.208 -13.488 -8.408 1.00 55.31 139 LEU A N 1
ATOM 1106 C CA . LEU A 1 139 ? 9.588 -13.799 -8.758 1.00 55.31 139 LEU A CA 1
ATOM 1107 C C . LEU A 1 139 ? 10.504 -13.417 -7.585 1.00 55.31 139 LEU A C 1
ATOM 1109 O O . LEU A 1 139 ? 10.673 -12.248 -7.250 1.00 55.31 139 LEU A O 1
ATOM 1113 N N . VAL A 1 140 ? 11.149 -14.411 -6.965 1.00 56.97 140 VAL A N 1
ATOM 1114 C CA . VAL A 1 140 ? 12.029 -14.217 -5.791 1.00 56.97 140 VAL A CA 1
ATOM 1115 C C . VAL A 1 140 ? 13.140 -13.186 -6.051 1.00 56.97 140 VAL A C 1
ATOM 1117 O O . VAL A 1 140 ? 13.529 -12.456 -5.133 1.00 56.97 140 VAL A O 1
ATOM 1120 N N . TYR A 1 141 ? 13.589 -13.091 -7.305 1.00 64.69 141 TYR A N 1
ATOM 1121 C CA . TYR A 1 141 ? 14.699 -12.252 -7.764 1.00 64.69 141 TYR A CA 1
ATOM 1122 C C . TYR A 1 141 ? 14.272 -10.994 -8.537 1.00 64.69 141 TYR A C 1
ATOM 1124 O O . TYR A 1 141 ? 15.110 -10.381 -9.200 1.00 64.69 141 TYR A O 1
ATOM 1132 N N . GLU A 1 142 ? 12.997 -10.603 -8.485 1.00 74.94 142 GLU A N 1
ATOM 1133 C CA . GLU A 1 142 ? 12.558 -9.368 -9.139 1.00 74.94 142 GLU A CA 1
ATOM 1134 C C . GLU A 1 142 ? 12.969 -8.101 -8.387 1.00 74.94 142 GLU A C 1
ATOM 1136 O O . GLU A 1 142 ? 13.138 -8.073 -7.165 1.00 74.94 142 GLU A O 1
ATOM 1141 N N . ILE A 1 143 ? 13.122 -7.039 -9.167 1.00 82.56 143 ILE A N 1
ATOM 1142 C CA . ILE A 1 143 ? 13.198 -5.663 -8.715 1.00 82.56 143 ILE A CA 1
ATOM 1143 C C . ILE A 1 143 ? 11.767 -5.204 -8.497 1.00 82.56 143 ILE A C 1
ATOM 1145 O O . ILE A 1 143 ? 10.979 -5.127 -9.439 1.00 82.56 143 ILE A O 1
ATOM 1149 N N . LYS A 1 144 ? 11.437 -4.918 -7.244 1.00 88.62 144 LYS A N 1
ATOM 1150 C CA . LYS A 1 144 ? 10.118 -4.460 -6.834 1.00 88.62 144 LYS A CA 1
ATOM 1151 C C . LYS A 1 144 ? 10.147 -2.948 -6.725 1.00 88.62 144 LYS A C 1
ATOM 1153 O O . LYS A 1 144 ? 10.982 -2.397 -6.012 1.00 88.62 144 LYS A O 1
ATOM 1158 N N . VAL A 1 145 ? 9.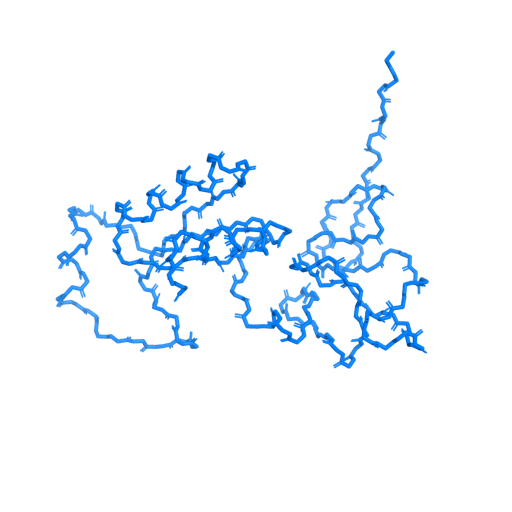227 -2.289 -7.412 1.00 89.12 145 VAL A N 1
ATOM 1159 C CA . VAL A 1 145 ? 8.907 -0.889 -7.156 1.00 89.12 145 VAL A CA 1
ATOM 1160 C C . VAL A 1 145 ? 7.749 -0.883 -6.169 1.00 89.12 145 VAL A C 1
ATOM 1162 O O . VAL A 1 145 ? 6.675 -1.431 -6.437 1.00 89.12 145 VAL A O 1
ATOM 1165 N N . LEU A 1 146 ? 8.016 -0.325 -4.997 1.00 92.19 146 LEU A N 1
ATOM 1166 C CA . LEU A 1 146 ? 7.082 -0.187 -3.893 1.00 92.19 146 LEU A CA 1
ATOM 1167 C C . LEU A 1 146 ? 6.678 1.284 -3.760 1.00 92.19 146 LEU A C 1
ATOM 1169 O O . LEU A 1 146 ? 7.468 2.158 -4.096 1.00 92.19 146 LEU A O 1
ATOM 1173 N N . VAL A 1 147 ? 5.494 1.563 -3.234 1.00 92.06 147 VAL A N 1
ATOM 1174 C CA . VAL A 1 147 ? 5.032 2.912 -2.852 1.00 92.06 147 VAL A CA 1
ATOM 1175 C C . VAL A 1 147 ? 4.355 2.830 -1.481 1.00 92.06 147 VAL A C 1
ATOM 1177 O O . VAL A 1 147 ? 3.966 1.727 -1.091 1.00 92.06 147 VAL A O 1
ATOM 1180 N N . PRO A 1 148 ? 4.188 3.930 -0.730 1.00 91.44 148 PRO A N 1
ATOM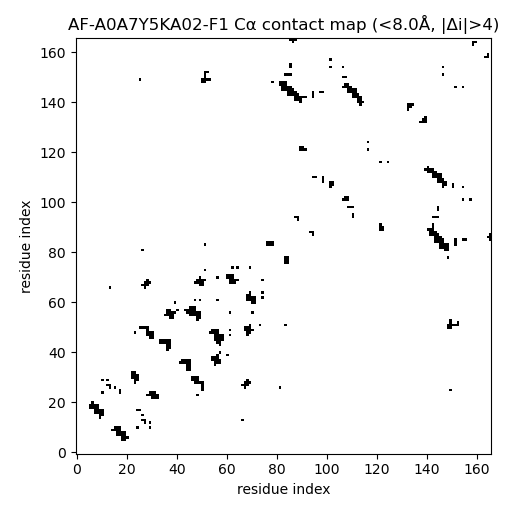 1181 C CA . PRO A 1 148 ? 3.405 3.922 0.502 1.00 91.44 148 PRO A CA 1
ATOM 1182 C C . PRO A 1 148 ? 2.020 3.309 0.273 1.00 91.44 148 PRO A C 1
ATOM 1184 O O . PRO A 1 148 ? 1.412 3.518 -0.776 1.00 91.44 148 PRO A O 1
ATOM 1187 N N . CYS A 1 149 ? 1.510 2.539 1.237 1.00 89.06 149 CYS A N 1
ATOM 1188 C CA . CYS A 1 149 ? 0.229 1.833 1.091 1.00 89.06 149 CYS A CA 1
ATOM 1189 C C . CYS A 1 149 ? -0.925 2.757 0.667 1.00 89.06 149 CYS A C 1
ATOM 1191 O O . CYS A 1 149 ? -1.753 2.356 -0.145 1.00 89.06 149 CYS A O 1
ATOM 1193 N N . GLN A 1 150 ? -0.929 3.999 1.153 1.00 87.12 150 GLN A N 1
ATOM 1194 C CA . GLN A 1 150 ? -1.938 5.012 0.842 1.00 87.12 150 GLN A CA 1
ATOM 1195 C C . GLN A 1 150 ? -1.888 5.476 -0.623 1.00 87.12 150 GLN A C 1
ATOM 1197 O O . GLN A 1 150 ? -2.907 5.860 -1.186 1.00 87.12 150 GLN A O 1
ATOM 1202 N N . GLU A 1 151 ? -0.712 5.414 -1.248 1.00 90.31 151 GLU A N 1
ATOM 1203 C CA . GLU A 1 151 ? -0.454 5.839 -2.630 1.00 90.31 151 GLU A CA 1
ATOM 1204 C C . GLU A 1 151 ? -0.602 4.684 -3.636 1.00 90.31 151 GLU A C 1
ATOM 1206 O O . GLU A 1 151 ? -0.563 4.887 -4.849 1.00 90.31 151 GLU A O 1
ATOM 1211 N N . ALA A 1 152 ? -0.781 3.450 -3.154 1.00 89.00 152 ALA A N 1
ATOM 1212 C CA . ALA A 1 152 ? -0.752 2.249 -3.985 1.00 89.00 152 ALA A CA 1
ATOM 1213 C C . ALA A 1 152 ? -1.823 2.245 -5.085 1.00 89.00 152 ALA A C 1
ATOM 1215 O O . ALA A 1 152 ? -1.553 1.825 -6.210 1.00 89.00 152 ALA A O 1
ATOM 1216 N N . LEU A 1 153 ? -3.027 2.739 -4.784 1.00 89.38 153 LEU A N 1
ATOM 1217 C CA . LEU A 1 153 ? -4.111 2.810 -5.766 1.00 89.38 153 LEU A CA 1
ATOM 1218 C C . LEU A 1 153 ? -3.851 3.853 -6.855 1.00 89.38 153 LEU A C 1
ATOM 1220 O O . LEU A 1 153 ? -4.136 3.592 -8.022 1.00 89.38 153 LEU A O 1
ATOM 1224 N N . GLU A 1 154 ? -3.309 5.012 -6.486 1.00 90.44 154 GLU A N 1
ATOM 1225 C CA . GLU A 1 154 ? -2.969 6.082 -7.428 1.00 90.44 154 GLU A CA 1
ATOM 1226 C C . GLU A 1 154 ? -1.818 5.650 -8.343 1.00 90.44 154 GLU A C 1
ATOM 1228 O O . GLU A 1 154 ? -1.908 5.755 -9.568 1.00 90.44 154 GLU A O 1
ATOM 1233 N N . ALA A 1 155 ? -0.787 5.033 -7.764 1.00 88.81 155 ALA A N 1
ATOM 1234 C CA . ALA A 1 155 ? 0.316 4.449 -8.515 1.00 88.81 155 ALA A CA 1
ATOM 1235 C C . ALA A 1 155 ? -0.171 3.413 -9.542 1.00 88.81 155 ALA A C 1
ATOM 1237 O O . ALA A 1 155 ? 0.260 3.430 -10.695 1.00 88.81 155 ALA A O 1
ATOM 1238 N N . GLU A 1 156 ? -1.095 2.523 -9.167 1.00 87.88 156 GLU A N 1
ATOM 1239 C CA . GLU A 1 156 ? -1.650 1.541 -10.104 1.00 87.88 156 GLU A CA 1
ATOM 1240 C C . GLU A 1 156 ? -2.466 2.170 -11.236 1.00 87.88 156 GLU A C 1
ATOM 1242 O O . GLU A 1 156 ? -2.447 1.653 -12.356 1.00 87.88 156 GLU A O 1
ATOM 1247 N N . GLN A 1 157 ? -3.179 3.268 -10.975 1.00 88.38 157 GLN A N 1
ATOM 1248 C CA . GLN A 1 157 ? -3.907 3.989 -12.019 1.00 88.38 157 GLN A CA 1
ATOM 1249 C C . GLN A 1 157 ? -2.935 4.552 -13.057 1.00 88.38 157 GLN A C 1
ATOM 1251 O O . GLN A 1 157 ? -3.088 4.260 -14.244 1.00 88.38 157 GLN A O 1
ATOM 1256 N N . HIS A 1 158 ? -1.877 5.234 -12.616 1.00 88.12 158 HIS A N 1
ATOM 1257 C CA . HIS A 1 158 ? -0.848 5.756 -13.517 1.00 88.12 158 HIS A CA 1
ATOM 1258 C C . HIS A 1 158 ? -0.119 4.660 -14.297 1.00 88.12 158 HIS A C 1
ATOM 1260 O O . HIS A 1 158 ? 0.102 4.791 -15.501 1.00 88.12 158 HIS A O 1
ATOM 1266 N N . LEU A 1 159 ? 0.204 3.534 -13.654 1.00 86.62 159 LEU A N 1
ATOM 1267 C CA . LEU A 1 159 ? 0.834 2.404 -14.341 1.00 86.62 159 LEU A CA 1
ATOM 1268 C C . LEU A 1 159 ? -0.058 1.831 -15.449 1.00 86.62 159 LEU A C 1
ATOM 1270 O O . LEU A 1 159 ? 0.443 1.521 -16.531 1.00 86.62 159 LEU A O 1
ATOM 1274 N N . ARG A 1 160 ? -1.374 1.734 -15.215 1.00 85.75 160 ARG A N 1
ATOM 1275 C CA . ARG A 1 160 ? -2.339 1.291 -16.235 1.00 85.75 160 ARG A CA 1
ATOM 1276 C C . ARG A 1 160 ? -2.448 2.285 -17.387 1.00 85.75 160 ARG A C 1
ATOM 1278 O O . ARG A 1 160 ? -2.512 1.852 -18.535 1.00 85.75 160 ARG A O 1
ATOM 1285 N N . GLU A 1 161 ? -2.452 3.585 -17.098 1.00 86.38 161 GLU A N 1
ATOM 1286 C CA . GLU A 1 161 ? -2.472 4.648 -18.116 1.00 86.38 161 GLU A CA 1
ATOM 1287 C C . GLU A 1 161 ? -1.236 4.613 -19.019 1.00 86.38 161 GLU A C 1
ATOM 1289 O O . GLU A 1 161 ? -1.333 4.881 -20.214 1.00 86.38 161 GLU A O 1
ATOM 1294 N N . TRP A 1 162 ? -0.077 4.258 -18.464 1.00 84.00 162 TRP A N 1
ATOM 1295 C CA . TRP A 1 162 ? 1.181 4.131 -19.202 1.00 84.00 162 TRP A CA 1
ATOM 1296 C C . TRP A 1 162 ? 1.409 2.730 -19.795 1.00 84.00 162 TRP A C 1
ATOM 1298 O O . TRP A 1 162 ? 2.500 2.447 -20.285 1.00 84.00 162 TRP A O 1
ATOM 1308 N N . GLU A 1 163 ? 0.396 1.858 -19.754 1.00 78.12 163 GLU A N 1
ATOM 1309 C CA . GLU A 1 163 ? 0.417 0.487 -20.285 1.00 78.12 163 GLU A CA 1
ATOM 1310 C C . GLU A 1 163 ? 1.453 -0.456 -19.630 1.00 78.12 163 GLU A C 1
ATOM 1312 O O . GLU A 1 163 ? 1.785 -1.512 -20.180 1.00 78.12 163 GLU A O 1
ATOM 1317 N N . PHE A 1 164 ? 1.930 -0.145 -18.420 1.00 71.25 164 PHE A N 1
ATOM 1318 C CA . PHE A 1 164 ? 2.765 -1.062 -17.642 1.00 71.25 164 PHE A CA 1
ATOM 1319 C C . PHE A 1 164 ? 1.898 -2.150 -16.993 1.00 71.25 164 PHE A C 1
ATOM 1321 O O . PHE A 1 164 ? 0.949 -1.869 -16.262 1.00 71.25 164 PHE A O 1
ATOM 1328 N N . ARG A 1 165 ? 2.217 -3.425 -17.256 1.00 58.53 165 ARG A N 1
ATOM 1329 C CA . ARG A 1 165 ? 1.564 -4.572 -16.601 1.00 58.53 165 ARG A CA 1
ATOM 1330 C C . ARG A 1 165 ? 2.288 -4.947 -15.307 1.00 58.53 165 ARG A C 1
ATOM 1332 O O . ARG A 1 165 ? 3.515 -4.957 -15.291 1.00 58.53 165 ARG A O 1
ATOM 1339 N N . LYS A 1 166 ? 1.501 -5.242 -14.270 1.00 55.31 166 LYS A N 1
ATOM 1340 C CA . LYS A 1 166 ? 1.937 -5.727 -12.951 1.00 55.31 166 LYS A CA 1
ATOM 1341 C C . LYS A 1 166 ? 2.581 -7.112 -13.026 1.00 55.31 166 LYS A C 1
ATOM 1343 O O . LYS A 1 166 ? 2.152 -7.897 -13.905 1.00 55.31 166 LYS A O 1
#

Mean predicted aligned error: 10.14 Å

Radius of gyration: 18.67 Å; Cα contacts (8 Å, |Δi|>4): 276; chains: 1; bounding box: 56×54×41 Å

Foldseek 3Di:
DDDPPFDWDQDPQPRDIDTPPDQADLQAFQGPDFPAAAPVGNPHTFRGAASQARGGHHCVQWDGDPSHIHGPVCPPWDDDRQWTFQDKDQDPVVLVVLCVVCVVVVFDKDKDFPDDPPDDDSVVVVPPDDDDDDDRPDDNGITTIITGSHCNVVSNVVCVVVVHDD

Sequence (166 aa):
MYEIEKEVLVCTHCHEEVQAVDEFCPHCGTLFEPEHVCAEHHSVLASGVCIICAQPWCDKCGSWVHDRFLCRPHNDYEIYEGMARVYGTLDDTMAQYVRGRLEEAGLHPFIFSRMQPLHGSRMLANTLVYPMGDYDGHLVYEIKVLVPCQEALEAEQHLREWEFRK

Secondary structure (DSSP, 8-state):
-------EEEPTTT--EEETT-SB-TTT--BSSTTPBPSS-TTSB-SEE-TTT--EE-TTTEEEETTEEEEGGGTT--EETTEEEEEEES-HHHHHHHHHHHHHTT---EEEES---SSS-HHHHTTTS-----STT--TT-EEEEEEGGGHHHHHHHHHHTT---

pLDDT: mean 78.84, std 15.68, range [40.16, 94.06]

Solvent-accessible surface area (backbone atoms only — not comparable to full-atom values): 9833 Å² total; per-residue (Å²): 132,84,82,77,79,79,53,70,40,65,40,90,84,76,68,45,83,39,55,67,84,51,64,46,37,77,77,30,8,48,54,77,56,78,82,47,44,9,79,86,46,76,90,38,60,28,70,27,22,16,35,49,77,74,43,39,24,22,74,86,53,22,48,78,53,94,79,22,26,27,32,64,93,56,60,84,60,56,66,58,99,56,25,22,61,63,38,62,36,80,48,67,68,57,50,52,50,54,39,53,54,37,42,74,72,72,47,71,56,44,83,46,59,85,69,76,69,91,77,72,69,62,75,67,62,64,76,75,76,64,84,76,76,75,70,90,89,43,63,81,76,33,40,30,37,25,23,43,24,72,46,36,60,60,53,46,52,54,35,53,76,71,70,54,75,104

Nearest PDB structures (foldseek):
  2hfv-assembly1_A  TM=5.879E-01  e=8.628E-02  Pseudomonas aeruginosa